Protein AF-A0A7D8YCZ2-F1 (afdb_monomer_lite)

pLDDT: mean 73.12, std 13.11, range [35.88, 87.19]

Structure (mmCIF, N/CA/C/O backbone):
data_AF-A0A7D8YCZ2-F1
#
_entry.id   AF-A0A7D8YCZ2-F1
#
loop_
_atom_site.group_PDB
_atom_site.id
_atom_site.type_symbol
_atom_site.label_atom_id
_atom_site.label_alt_id
_atom_site.label_comp_id
_atom_site.label_asym_id
_atom_site.label_entity_id
_atom_site.label_seq_id
_atom_site.pdbx_PDB_ins_code
_atom_site.Cartn_x
_atom_site.Cartn_y
_atom_site.Cartn_z
_atom_site.occupancy
_atom_site.B_iso_or_equiv
_atom_site.auth_seq_id
_atom_site.auth_comp_id
_atom_site.auth_asym_id
_atom_site.auth_atom_id
_atom_site.pdbx_PDB_model_num
ATOM 1 N N . MET A 1 1 ? 3.653 -13.726 -6.281 1.00 45.28 1 MET A N 1
ATOM 2 C CA . MET A 1 1 ? 3.819 -14.684 -5.167 1.00 45.28 1 MET A CA 1
ATOM 3 C C . MET A 1 1 ? 5.116 -14.510 -4.376 1.00 45.28 1 MET A C 1
ATOM 5 O O . MET A 1 1 ? 5.043 -14.581 -3.161 1.00 45.28 1 MET A O 1
ATOM 9 N N . LEU A 1 2 ? 6.278 -14.229 -4.989 1.00 42.72 2 LEU A N 1
ATOM 10 C CA . LEU A 1 2 ? 7.497 -13.877 -4.229 1.00 42.72 2 LEU A CA 1
ATOM 11 C C . LEU A 1 2 ? 7.339 -12.565 -3.439 1.00 42.72 2 LEU A C 1
ATOM 13 O O . LEU A 1 2 ? 7.618 -12.538 -2.249 1.00 42.72 2 LEU A O 1
ATOM 17 N N . ALA A 1 3 ? 6.794 -11.511 -4.054 1.00 43.94 3 ALA A N 1
ATOM 18 C CA . ALA A 1 3 ? 6.576 -10.228 -3.376 1.00 43.94 3 ALA A CA 1
ATOM 19 C C . ALA A 1 3 ? 5.683 -10.344 -2.121 1.00 43.94 3 ALA A C 1
ATOM 21 O O . ALA A 1 3 ? 6.002 -9.754 -1.094 1.00 43.94 3 ALA A O 1
ATOM 22 N N . ASP A 1 4 ? 4.622 -11.159 -2.163 1.00 43.12 4 ASP A N 1
ATOM 23 C CA . ASP A 1 4 ? 3.700 -11.350 -1.031 1.00 43.12 4 ASP A CA 1
ATOM 24 C C . ASP A 1 4 ? 4.372 -12.040 0.165 1.00 43.12 4 ASP A C 1
ATOM 26 O O . ASP A 1 4 ? 4.109 -11.703 1.321 1.00 43.12 4 ASP A O 1
ATOM 30 N N . VAL A 1 5 ? 5.249 -13.013 -0.109 1.00 45.53 5 VAL A N 1
ATOM 31 C CA . VAL A 1 5 ? 6.010 -13.734 0.921 1.00 45.53 5 VAL A CA 1
ATOM 32 C C . VAL A 1 5 ? 7.063 -12.820 1.534 1.00 45.53 5 VAL A C 1
ATOM 34 O O . VAL A 1 5 ? 7.173 -12.753 2.757 1.00 45.53 5 VAL A O 1
ATOM 37 N N . VAL A 1 6 ? 7.781 -12.056 0.711 1.00 50.16 6 VAL A N 1
ATOM 38 C CA . VAL A 1 6 ? 8.858 -11.213 1.227 1.00 50.16 6 VAL A CA 1
ATOM 39 C C . VAL A 1 6 ? 8.300 -9.988 1.972 1.00 50.16 6 VAL A C 1
ATOM 41 O O . VAL A 1 6 ? 8.772 -9.663 3.058 1.00 50.16 6 VAL A O 1
ATOM 44 N N . LEU A 1 7 ? 7.209 -9.365 1.510 1.00 50.91 7 LEU A N 1
ATOM 45 C CA . LEU A 1 7 ? 6.537 -8.306 2.281 1.00 50.91 7 LEU A CA 1
ATOM 46 C C . LEU A 1 7 ? 6.005 -8.825 3.629 1.00 50.91 7 LEU A C 1
ATOM 48 O O . LEU A 1 7 ? 6.093 -8.125 4.639 1.00 50.91 7 LEU A O 1
ATOM 52 N N . ARG A 1 8 ? 5.506 -10.069 3.680 1.00 55.16 8 ARG A N 1
ATOM 53 C CA . ARG A 1 8 ? 5.039 -10.703 4.923 1.00 55.16 8 ARG A CA 1
ATOM 54 C C . ARG A 1 8 ? 6.152 -10.837 5.965 1.00 55.16 8 ARG A C 1
ATOM 56 O O . ARG A 1 8 ? 5.877 -10.608 7.142 1.00 55.16 8 ARG A O 1
ATOM 63 N N . GLU A 1 9 ? 7.356 -11.228 5.564 1.00 49.34 9 GLU A N 1
ATOM 64 C CA . GLU A 1 9 ? 8.473 -11.464 6.489 1.00 49.34 9 GLU A CA 1
ATOM 65 C C . GLU A 1 9 ? 9.112 -10.165 6.980 1.00 49.34 9 GLU A C 1
ATOM 67 O O . GLU A 1 9 ? 9.350 -10.019 8.178 1.00 49.34 9 GLU A O 1
ATOM 72 N N . TRP A 1 10 ? 9.307 -9.188 6.093 1.00 53.28 10 TRP A N 1
ATOM 73 C CA . TRP A 1 10 ? 10.049 -7.971 6.428 1.00 53.28 10 TRP A CA 1
ATOM 74 C C . TRP A 1 10 ? 9.166 -6.853 6.991 1.00 53.28 10 TRP A C 1
ATOM 76 O O . TRP A 1 10 ? 9.611 -6.119 7.873 1.00 53.28 10 TRP A O 1
ATOM 86 N N . PHE A 1 11 ? 7.894 -6.754 6.572 1.00 57.16 11 PHE A N 1
ATOM 87 C CA . PHE A 1 11 ? 6.957 -5.804 7.183 1.00 57.16 11 PHE A CA 1
ATOM 88 C C . PHE A 1 11 ? 6.142 -6.384 8.358 1.00 57.16 11 PHE A C 1
ATOM 90 O O . PHE A 1 11 ? 5.402 -5.673 9.048 1.00 57.16 11 PHE A O 1
ATOM 97 N N . GLY A 1 12 ? 6.110 -7.711 8.531 1.00 54.25 12 GLY A N 1
ATOM 98 C CA . GLY A 1 12 ? 5.093 -8.351 9.380 1.00 54.25 12 GLY A CA 1
ATOM 99 C C . GLY A 1 12 ? 3.653 -7.938 9.017 1.00 54.25 12 GLY A C 1
ATOM 100 O O . GLY A 1 12 ? 2.731 -8.099 9.826 1.00 54.25 12 GLY A O 1
ATOM 101 N N . LEU A 1 13 ? 3.474 -7.356 7.825 1.00 59.22 13 LEU A N 1
ATOM 102 C CA . LEU A 1 13 ? 2.250 -6.786 7.306 1.00 59.22 13 LEU A CA 1
ATOM 103 C C . LEU A 1 13 ? 1.832 -7.691 6.163 1.00 59.22 13 LEU A C 1
ATOM 105 O O . LEU A 1 13 ? 2.353 -7.623 5.053 1.00 59.22 13 LEU A O 1
ATOM 109 N N . ARG A 1 14 ? 0.919 -8.610 6.468 1.00 58.41 14 ARG A N 1
ATOM 110 C CA . ARG A 1 14 ? 0.346 -9.473 5.446 1.00 58.41 14 ARG A CA 1
ATOM 111 C C . ARG A 1 14 ? -0.681 -8.659 4.676 1.00 58.41 14 ARG A C 1
ATOM 113 O O . ARG A 1 14 ? -1.822 -8.524 5.113 1.00 58.41 14 ARG A O 1
ATOM 120 N N . LEU A 1 15 ? -0.239 -8.111 3.554 1.00 60.12 15 LEU A N 1
ATOM 121 C CA . LEU A 1 15 ? -1.132 -7.632 2.517 1.00 60.12 15 LEU A CA 1
ATOM 122 C C . LEU A 1 15 ? -1.972 -8.832 2.018 1.00 60.12 15 LEU A C 1
ATOM 124 O O . LEU A 1 15 ? -1.406 -9.912 1.805 1.00 60.12 15 LEU A O 1
ATOM 128 N N . PRO A 1 16 ? -3.316 -8.738 1.955 1.00 59.03 16 PRO A N 1
ATOM 129 C CA . PRO A 1 16 ? -4.132 -9.777 1.323 1.00 59.03 16 PRO A CA 1
ATOM 130 C C . PRO A 1 16 ? -3.714 -9.994 -0.143 1.00 59.03 16 PRO A C 1
ATOM 132 O O . PRO A 1 16 ? -3.036 -9.156 -0.728 1.00 59.03 16 PRO A O 1
ATOM 135 N N . PRO A 1 17 ? -4.121 -11.103 -0.779 1.00 64.00 17 PRO A N 1
ATOM 136 C CA . PRO A 1 17 ? -3.980 -11.234 -2.224 1.00 64.00 17 PRO A CA 1
ATOM 137 C C . PRO A 1 17 ? -4.622 -10.023 -2.907 1.00 64.00 17 PRO A C 1
ATOM 139 O O . PRO A 1 17 ? -5.741 -9.654 -2.548 1.00 64.00 17 PRO A O 1
ATOM 142 N N . SER A 1 18 ? -3.921 -9.415 -3.865 1.00 66.25 18 SER A N 1
ATOM 143 C CA . SER A 1 18 ? -4.482 -8.330 -4.673 1.00 66.25 18 SER A CA 1
ATOM 144 C C . SER A 1 18 ? -5.767 -8.824 -5.340 1.00 66.25 18 SER A C 1
ATOM 146 O O . SER A 1 18 ? -5.731 -9.797 -6.095 1.00 66.25 18 SER A O 1
ATOM 148 N N . LYS A 1 19 ? -6.900 -8.184 -5.038 1.00 66.94 19 LYS A N 1
ATOM 149 C CA . LYS A 1 19 ? -8.203 -8.492 -5.639 1.00 66.94 19 LYS A CA 1
ATOM 150 C C . LYS A 1 19 ? -8.583 -7.362 -6.578 1.00 66.94 19 LYS A C 1
ATOM 152 O O . LYS A 1 19 ? -8.634 -6.214 -6.151 1.00 66.94 19 LYS A O 1
ATOM 157 N N . ILE A 1 20 ? -8.846 -7.689 -7.839 1.00 75.62 20 ILE A N 1
ATOM 158 C CA . ILE A 1 20 ? -9.466 -6.740 -8.760 1.00 75.62 20 ILE A CA 1
ATOM 159 C C . ILE A 1 20 ? -10.967 -6.755 -8.459 1.00 75.62 20 ILE A C 1
ATOM 161 O O . ILE A 1 20 ? -11.564 -7.827 -8.468 1.00 75.62 20 ILE A O 1
ATOM 165 N N . PRO A 1 21 ? -11.583 -5.609 -8.148 1.00 70.25 21 PRO A N 1
ATOM 166 C CA . PRO A 1 21 ? -12.945 -5.593 -7.622 1.00 70.25 21 PRO A CA 1
ATOM 167 C C . PRO A 1 21 ? -14.053 -5.912 -8.619 1.00 70.25 21 PRO A C 1
ATOM 169 O O . PRO A 1 21 ? -15.179 -6.164 -8.200 1.00 70.25 21 PRO A O 1
ATOM 172 N N . TRP A 1 22 ? -13.746 -5.883 -9.910 1.00 76.44 22 TRP A N 1
ATOM 173 C CA . TRP A 1 22 ? -14.744 -5.983 -10.970 1.00 76.44 22 TRP A CA 1
ATOM 174 C C . TRP A 1 22 ? -14.591 -7.247 -11.820 1.00 76.44 22 TRP A C 1
ATOM 176 O O . TRP A 1 22 ? -15.355 -7.418 -12.755 1.00 76.44 22 TRP A O 1
ATOM 186 N N . ASP A 1 23 ? -13.584 -8.094 -11.556 1.00 69.88 23 ASP A N 1
ATOM 187 C CA . ASP A 1 23 ? -13.129 -9.185 -12.447 1.00 69.88 23 ASP A CA 1
ATOM 188 C C . ASP A 1 23 ? -12.839 -8.750 -13.907 1.00 69.88 23 ASP A C 1
ATOM 190 O O . ASP A 1 23 ? -12.494 -9.561 -14.766 1.00 69.88 23 ASP A O 1
ATOM 194 N N . GLU A 1 24 ? -12.911 -7.447 -14.178 1.00 75.50 24 GLU A N 1
ATOM 195 C CA . GLU A 1 24 ? -12.620 -6.812 -15.452 1.00 75.50 24 GLU A CA 1
ATOM 196 C C . GLU A 1 24 ? -11.131 -6.446 -15.562 1.00 75.50 24 GLU A C 1
ATOM 198 O O . GLU A 1 24 ? -10.465 -6.173 -14.554 1.00 75.50 24 GLU A O 1
ATOM 203 N N . PRO A 1 25 ? -10.580 -6.385 -16.787 1.00 74.75 25 PRO A N 1
ATOM 204 C CA . PRO A 1 25 ? -9.226 -5.899 -17.002 1.00 74.75 25 PRO A CA 1
ATOM 205 C C . PRO A 1 25 ? -9.081 -4.443 -16.539 1.00 74.75 25 PRO A C 1
ATOM 207 O O . PRO A 1 25 ? -9.789 -3.554 -17.008 1.00 74.75 25 PRO A O 1
ATOM 210 N N . ILE A 1 26 ? -8.113 -4.173 -15.661 1.00 78.38 26 ILE A N 1
ATOM 211 C CA . ILE A 1 26 ? -7.713 -2.797 -15.346 1.00 78.38 26 ILE A CA 1
ATOM 212 C C . ILE A 1 26 ? -6.782 -2.311 -16.456 1.00 78.38 26 ILE A C 1
ATOM 214 O O . ILE A 1 26 ? -5.660 -2.802 -16.598 1.00 78.38 26 ILE A O 1
ATOM 218 N N . PHE A 1 27 ? -7.229 -1.314 -17.215 1.00 81.81 27 PHE A N 1
ATOM 219 C CA . PHE A 1 27 ? -6.387 -0.636 -18.194 1.00 81.81 27 PHE A CA 1
ATOM 220 C C . PHE A 1 27 ? -5.495 0.382 -17.487 1.00 81.81 27 PHE A C 1
ATOM 222 O O . PHE A 1 27 ? -5.967 1.392 -16.965 1.00 81.81 27 PHE A O 1
ATOM 229 N N . LEU A 1 28 ? -4.194 0.109 -17.472 1.00 79.38 28 LEU A N 1
ATOM 230 C CA . LEU A 1 28 ? -3.183 1.052 -17.013 1.00 79.38 28 LEU A CA 1
ATOM 231 C C . LEU A 1 28 ? -2.453 1.674 -18.206 1.00 79.38 28 LEU A C 1
ATOM 233 O O . LEU A 1 28 ? -2.293 1.012 -19.236 1.00 79.38 28 LEU A O 1
ATOM 237 N N . PRO A 1 29 ? -1.961 2.919 -18.073 1.00 87.19 29 PRO A N 1
ATOM 238 C CA . PRO A 1 29 ? -0.985 3.461 -19.005 1.00 87.19 29 PRO A CA 1
ATOM 239 C C . PRO A 1 29 ? 0.197 2.489 -19.197 1.00 87.19 29 PRO A C 1
ATOM 241 O O . PRO A 1 29 ? 0.605 1.857 -18.223 1.00 87.19 29 PRO A O 1
ATOM 244 N N . PRO A 1 30 ? 0.812 2.403 -20.393 1.00 84.12 30 PRO A N 1
ATOM 245 C CA . PRO A 1 30 ? 1.876 1.428 -20.683 1.00 84.12 30 PRO A CA 1
ATOM 246 C C . PRO A 1 30 ? 3.105 1.516 -19.768 1.00 84.12 30 PRO A C 1
ATOM 248 O O . PRO A 1 30 ? 3.850 0.550 -19.627 1.00 84.12 30 PRO A O 1
ATOM 251 N N . HIS A 1 31 ? 3.323 2.681 -19.157 1.00 85.06 31 HIS A N 1
ATOM 252 C CA . HIS A 1 31 ? 4.417 2.940 -18.228 1.00 85.06 31 HIS A CA 1
ATOM 253 C C . HIS A 1 31 ? 4.078 2.575 -16.778 1.00 85.06 31 HIS A C 1
ATOM 255 O O . HIS A 1 31 ? 4.944 2.665 -15.916 1.00 85.06 31 HIS A O 1
ATOM 261 N N . LEU A 1 32 ? 2.845 2.153 -16.483 1.00 81.88 32 LEU A N 1
ATOM 262 C CA . LEU A 1 32 ? 2.423 1.754 -15.147 1.00 81.88 32 LEU A CA 1
ATOM 263 C C . LEU A 1 32 ? 2.097 0.266 -15.097 1.00 81.88 32 LEU A C 1
ATOM 265 O O . LEU A 1 32 ? 1.369 -0.281 -15.921 1.00 81.88 32 LEU A O 1
ATOM 269 N N . ARG A 1 33 ? 2.580 -0.382 -14.042 1.00 80.12 33 ARG A N 1
ATOM 270 C CA . ARG A 1 33 ? 2.221 -1.747 -13.671 1.00 80.12 33 ARG A CA 1
ATOM 271 C C . ARG A 1 33 ? 1.431 -1.728 -12.374 1.00 80.12 33 ARG A C 1
ATOM 273 O O . ARG A 1 33 ? 1.883 -1.132 -11.399 1.00 80.12 33 ARG A O 1
ATOM 280 N N . LEU A 1 34 ? 0.303 -2.439 -12.319 1.00 78.50 34 LEU A N 1
ATOM 281 C CA . LEU A 1 34 ? -0.401 -2.663 -11.059 1.00 78.50 34 LEU A CA 1
ATOM 282 C C . LEU A 1 34 ? 0.441 -3.606 -10.202 1.00 78.50 34 LEU A C 1
ATOM 284 O O . LEU A 1 34 ? 0.700 -4.747 -10.585 1.00 78.50 34 LEU A O 1
ATOM 288 N N . VAL A 1 35 ? 0.869 -3.121 -9.045 1.00 76.81 35 VAL A N 1
ATOM 289 C CA . VAL A 1 35 ? 1.569 -3.936 -8.052 1.00 76.81 35 VAL A CA 1
ATOM 290 C C . VAL A 1 35 ? 0.554 -4.550 -7.108 1.00 76.81 35 VAL A C 1
ATOM 292 O O . VAL A 1 35 ? 0.682 -5.713 -6.729 1.00 76.81 35 VAL A O 1
ATOM 295 N N . TYR A 1 36 ? -0.445 -3.760 -6.713 1.00 77.19 36 TYR A N 1
ATOM 296 C CA . TYR A 1 36 ? -1.315 -4.137 -5.619 1.00 77.19 36 TYR A CA 1
ATOM 297 C C . TYR A 1 36 ? -2.643 -3.371 -5.614 1.00 77.19 36 TYR A C 1
ATOM 299 O O . TYR A 1 36 ? -2.674 -2.187 -5.941 1.00 77.19 36 TYR A O 1
ATOM 307 N N . CYS A 1 37 ? -3.728 -4.023 -5.194 1.00 81.12 37 CYS A N 1
ATOM 308 C CA . CYS A 1 37 ? -5.024 -3.402 -4.927 1.00 81.12 37 CYS A CA 1
ATOM 309 C C . CYS A 1 37 ? -5.443 -3.667 -3.475 1.00 81.12 37 CYS A C 1
ATOM 311 O O . CYS A 1 37 ? -5.518 -4.817 -3.037 1.00 81.12 37 CYS A O 1
ATOM 313 N N . LEU A 1 38 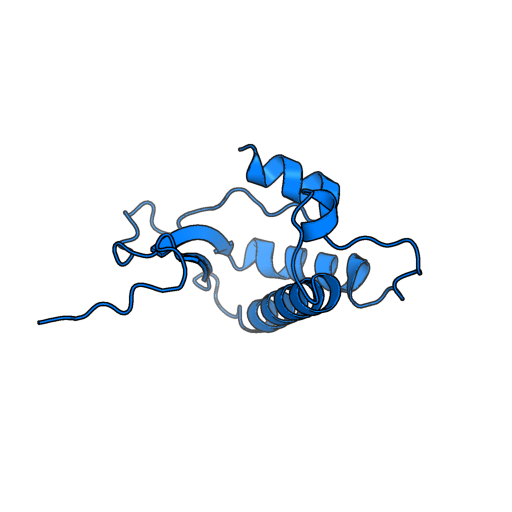? -5.705 -2.596 -2.725 1.00 80.50 38 LEU A N 1
ATOM 314 C CA . LEU A 1 38 ? -6.204 -2.647 -1.356 1.00 80.50 38 LEU A CA 1
ATOM 315 C C . LEU A 1 38 ? -7.681 -2.252 -1.335 1.00 80.50 38 LEU A C 1
ATOM 317 O O . LEU A 1 38 ? -8.020 -1.144 -1.739 1.00 80.50 38 LEU A O 1
ATOM 321 N N . ASP A 1 39 ? -8.537 -3.129 -0.818 1.00 82.25 39 ASP A N 1
ATOM 322 C CA . ASP A 1 39 ? -9.958 -2.846 -0.602 1.00 82.25 39 ASP A CA 1
ATOM 323 C C . ASP A 1 39 ? -10.247 -2.352 0.828 1.00 82.25 39 ASP A C 1
ATOM 325 O O . ASP A 1 39 ? -9.404 -2.423 1.733 1.00 82.25 39 ASP A O 1
ATOM 329 N N . ARG A 1 40 ? -11.480 -1.892 1.061 1.00 80.88 40 ARG A N 1
ATOM 330 C CA . ARG A 1 40 ? -11.942 -1.437 2.383 1.00 80.88 40 ARG A CA 1
ATOM 331 C C . ARG A 1 40 ? -11.800 -2.481 3.493 1.00 80.88 40 ARG A C 1
ATOM 333 O O . ARG A 1 40 ? -11.503 -2.110 4.634 1.00 80.88 40 ARG A O 1
ATOM 340 N N . SER A 1 41 ? -12.069 -3.753 3.206 1.00 77.75 41 SER A N 1
ATOM 341 C CA . SER A 1 41 ? -12.086 -4.815 4.219 1.00 77.75 41 SER A CA 1
ATOM 342 C C . SER A 1 41 ? -10.702 -5.013 4.838 1.00 77.75 41 SER A C 1
ATOM 344 O O . SER A 1 41 ? -10.580 -5.196 6.052 1.00 77.75 41 SER A O 1
ATOM 346 N N . TYR A 1 42 ? -9.656 -4.836 4.032 1.00 78.38 42 TYR A N 1
ATOM 347 C CA . TYR A 1 42 ? -8.274 -4.975 4.470 1.00 78.38 42 TYR A CA 1
ATOM 348 C C . TYR A 1 42 ? -7.585 -3.647 4.789 1.00 78.38 42 TYR A C 1
ATOM 350 O O . TYR A 1 42 ? -6.604 -3.649 5.534 1.00 78.38 42 TYR A O 1
ATOM 358 N N . ALA A 1 43 ? -8.108 -2.508 4.323 1.00 80.00 43 ALA A N 1
ATOM 359 C CA . ALA A 1 43 ? -7.571 -1.185 4.644 1.00 80.00 43 ALA A CA 1
ATOM 360 C C . ALA A 1 43 ? -7.490 -0.941 6.160 1.00 80.00 43 ALA A C 1
ATOM 362 O O . ALA A 1 43 ? -6.453 -0.514 6.669 1.00 80.00 43 ALA A O 1
ATOM 363 N N . ARG A 1 44 ? -8.537 -1.304 6.915 1.00 79.50 44 ARG A N 1
ATOM 364 C CA . ARG A 1 44 ? -8.543 -1.183 8.388 1.00 79.50 44 ARG A CA 1
ATOM 365 C C . ARG A 1 44 ? -7.489 -2.071 9.053 1.00 79.50 44 ARG A C 1
ATOM 367 O O . ARG A 1 44 ? -6.815 -1.640 9.985 1.00 79.50 44 ARG A O 1
ATOM 374 N N . GLN A 1 45 ? -7.320 -3.299 8.567 1.00 79.75 45 GLN A N 1
ATOM 375 C CA . GLN A 1 45 ? -6.324 -4.230 9.098 1.00 79.75 45 GLN A CA 1
ATOM 376 C C . GLN A 1 45 ? -4.892 -3.761 8.804 1.00 79.75 45 GLN A C 1
ATOM 378 O O . GLN A 1 45 ? -4.026 -3.823 9.688 1.00 79.75 45 GLN A O 1
ATOM 383 N N . ALA A 1 46 ? -4.647 -3.276 7.583 1.00 79.62 46 ALA A N 1
ATOM 384 C CA . ALA A 1 46 ? -3.380 -2.680 7.183 1.00 79.62 46 ALA A CA 1
ATOM 385 C C . ALA A 1 46 ? -3.070 -1.467 8.067 1.00 79.62 46 ALA A C 1
ATOM 387 O O . ALA A 1 46 ? -2.009 -1.426 8.684 1.00 79.62 46 ALA A O 1
ATOM 388 N N . ARG A 1 47 ? -4.039 -0.562 8.255 1.00 84.00 47 ARG A N 1
ATOM 389 C CA . ARG A 1 47 ? -3.942 0.601 9.149 1.00 84.00 47 ARG A CA 1
ATOM 390 C C . ARG A 1 47 ? -3.499 0.221 10.558 1.00 84.00 47 ARG A C 1
ATOM 392 O O . ARG A 1 47 ? -2.495 0.734 11.053 1.00 84.00 47 ARG A O 1
ATOM 399 N N . SER A 1 48 ? -4.233 -0.679 11.215 1.00 83.69 48 SER A N 1
ATOM 400 C CA . SER A 1 48 ? -3.920 -1.110 12.582 1.00 83.69 48 SER A CA 1
ATOM 401 C C . SER A 1 48 ? -2.537 -1.755 12.674 1.00 83.69 48 SER A C 1
ATOM 403 O O . SER A 1 48 ? -1.827 -1.561 13.661 1.00 83.69 48 SER A O 1
ATOM 405 N N . SER A 1 49 ? -2.130 -2.500 11.643 1.00 81.88 49 SER A N 1
ATOM 406 C CA . SER A 1 49 ? -0.812 -3.134 11.593 1.00 81.88 49 SER A CA 1
ATOM 407 C C . SER A 1 49 ? 0.314 -2.118 11.400 1.00 81.88 49 SER A C 1
ATOM 409 O O . SER A 1 49 ? 1.283 -2.183 12.155 1.00 81.88 49 SER A O 1
ATOM 411 N N . ILE A 1 50 ? 0.159 -1.157 10.479 1.00 84.12 50 ILE A N 1
ATOM 412 C CA . ILE A 1 50 ? 1.103 -0.046 10.275 1.00 84.12 50 ILE A CA 1
ATOM 413 C C . ILE A 1 50 ? 1.263 0.728 11.582 1.00 84.12 50 ILE A C 1
ATOM 415 O O . ILE A 1 50 ? 2.377 0.893 12.073 1.00 84.12 50 ILE A O 1
ATOM 419 N N . HIS A 1 51 ? 0.154 1.133 12.205 1.00 84.94 51 HIS A N 1
ATOM 420 C CA . HIS A 1 51 ? 0.209 1.893 13.447 1.00 84.94 51 HIS A CA 1
ATOM 421 C C . HIS A 1 51 ? 0.966 1.144 14.539 1.00 84.94 51 HIS A C 1
ATOM 423 O O . HIS A 1 51 ? 1.961 1.644 15.048 1.00 84.94 51 HIS A O 1
ATOM 429 N N . ARG A 1 52 ? 0.531 -0.082 14.854 1.00 84.12 52 ARG A N 1
ATOM 430 C CA . ARG A 1 52 ? 1.079 -0.873 15.962 1.00 84.12 52 ARG A CA 1
ATOM 431 C C . ARG A 1 52 ? 2.549 -1.249 15.768 1.00 84.12 52 ARG A C 1
ATOM 433 O O . ARG A 1 52 ? 3.292 -1.315 16.742 1.00 84.12 52 ARG A O 1
ATOM 440 N N . ARG A 1 53 ? 2.948 -1.590 14.540 1.00 77.19 53 ARG A N 1
ATOM 441 C CA . ARG A 1 53 ? 4.284 -2.145 14.267 1.00 77.19 53 ARG A CA 1
ATOM 442 C C . ARG A 1 53 ? 5.307 -1.075 13.888 1.00 77.19 53 ARG A C 1
ATOM 444 O O . ARG A 1 53 ? 6.478 -1.269 14.192 1.00 77.19 53 ARG A O 1
ATOM 451 N N . TYR A 1 54 ? 4.870 0.036 13.291 1.00 78.88 54 TYR A N 1
ATOM 452 C CA . TYR A 1 54 ? 5.764 1.033 12.689 1.00 78.88 54 TYR A CA 1
ATOM 453 C C . TYR A 1 54 ? 5.637 2.428 13.292 1.00 78.88 54 TYR A C 1
ATOM 455 O O . TYR A 1 54 ? 6.651 3.089 13.494 1.00 78.88 54 TYR A O 1
ATOM 463 N N . LEU A 1 55 ? 4.418 2.895 13.579 1.00 82.31 55 LEU A N 1
ATOM 464 C CA . LEU A 1 55 ? 4.212 4.285 14.009 1.00 82.31 55 LEU A CA 1
ATOM 465 C C . LEU A 1 55 ? 4.217 4.452 15.533 1.00 82.31 55 LEU A C 1
ATOM 467 O O . LEU A 1 55 ? 4.712 5.460 16.028 1.00 82.31 55 LEU A O 1
ATOM 471 N N . SER A 1 56 ? 3.696 3.477 16.284 1.00 82.62 56 SER A N 1
ATOM 472 C CA . SER A 1 56 ? 3.614 3.539 17.750 1.00 82.62 56 SER A CA 1
ATOM 473 C C . SER A 1 56 ? 4.891 3.088 18.460 1.00 82.62 56 SER A C 1
ATOM 475 O O . SER A 1 56 ? 5.046 3.326 19.655 1.00 82.62 56 SER A O 1
ATOM 477 N N . ARG A 1 57 ? 5.797 2.401 17.757 1.00 78.56 57 ARG A N 1
ATOM 478 C CA . ARG A 1 57 ? 7.072 1.926 18.305 1.00 78.56 57 ARG A CA 1
ATOM 479 C C . ARG A 1 57 ? 8.185 2.912 17.945 1.00 78.56 57 ARG A C 1
ATOM 481 O O . ARG A 1 57 ? 8.313 3.304 16.791 1.00 78.56 57 ARG A O 1
ATOM 488 N N . LYS A 1 58 ? 9.034 3.269 18.915 1.00 75.31 58 LYS A N 1
ATOM 489 C CA . LYS A 1 58 ? 10.305 3.951 18.621 1.00 75.31 58 LYS A CA 1
ATOM 490 C C . LYS A 1 58 ? 11.255 2.956 17.948 1.00 75.31 58 LYS A C 1
ATOM 492 O O . LYS A 1 58 ? 11.524 1.899 18.521 1.00 75.31 58 LYS A O 1
ATOM 497 N N . ARG A 1 59 ? 11.732 3.286 16.744 1.00 74.75 59 ARG A N 1
ATOM 498 C CA . ARG A 1 59 ? 12.766 2.505 16.049 1.00 74.75 59 ARG A CA 1
ATOM 499 C C . ARG A 1 59 ? 14.061 2.518 16.862 1.00 74.75 59 ARG A C 1
ATOM 501 O O . ARG A 1 59 ? 14.459 3.565 17.371 1.00 74.75 59 ARG A O 1
ATOM 508 N N . GLY A 1 60 ? 14.682 1.353 16.997 1.00 72.94 60 GLY A N 1
ATOM 509 C CA . GLY A 1 60 ? 16.014 1.195 17.571 1.00 72.94 60 GLY A CA 1
ATOM 510 C C . GLY A 1 60 ? 17.107 1.423 16.528 1.00 72.94 60 GLY A C 1
ATOM 511 O O . GLY A 1 60 ? 16.853 1.391 15.327 1.00 72.94 60 GLY A O 1
ATOM 512 N N . SER A 1 61 ? 18.345 1.604 16.985 1.00 72.81 61 SER A N 1
ATOM 513 C CA . SER A 1 61 ? 19.519 1.814 16.119 1.00 72.81 61 SER A CA 1
ATOM 514 C C . SER A 1 61 ? 19.868 0.620 15.220 1.00 72.81 61 SER A C 1
ATOM 516 O O . SER A 1 61 ? 20.603 0.783 14.254 1.00 72.81 61 SER A O 1
ATOM 518 N N . LEU 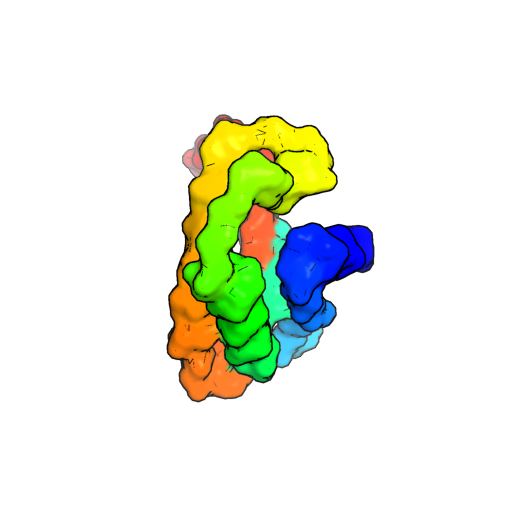A 1 62 ? 19.348 -0.573 15.526 1.00 76.25 62 LEU A N 1
ATOM 519 C CA . LEU A 1 62 ? 19.562 -1.807 14.760 1.00 76.25 62 LEU A CA 1
ATOM 520 C C . LEU A 1 62 ? 18.441 -2.097 13.747 1.00 76.25 62 LEU A C 1
ATOM 522 O O . LEU A 1 62 ? 18.542 -3.059 12.984 1.00 76.25 62 LEU A O 1
ATOM 526 N N . ASP A 1 63 ? 17.371 -1.297 13.739 1.00 77.31 63 ASP A N 1
ATOM 527 C CA . ASP A 1 63 ? 16.223 -1.524 12.863 1.00 77.31 63 ASP A CA 1
ATOM 528 C C . ASP A 1 63 ? 16.560 -1.074 11.431 1.00 77.31 63 ASP A C 1
ATOM 530 O O . ASP A 1 63 ? 16.648 0.120 11.134 1.00 77.31 63 ASP A O 1
ATOM 534 N N . LYS A 1 64 ? 16.729 -2.042 10.527 1.00 78.88 64 LYS A N 1
ATOM 535 C CA . LYS A 1 64 ? 16.956 -1.789 9.097 1.00 78.88 64 LYS A CA 1
ATOM 536 C C . LYS A 1 64 ? 15.669 -1.344 8.404 1.00 78.88 64 LYS A C 1
ATOM 538 O O . LYS A 1 64 ? 14.569 -1.688 8.839 1.00 78.88 64 LYS A O 1
ATOM 543 N N . SER A 1 65 ? 15.798 -0.584 7.316 1.00 80.06 65 SER A N 1
ATOM 544 C CA . SER A 1 65 ? 14.664 -0.361 6.418 1.00 80.06 65 SER A CA 1
ATOM 545 C C . SER A 1 65 ? 14.292 -1.645 5.668 1.00 80.06 65 SER A C 1
ATOM 547 O O . SER A 1 65 ? 15.094 -2.582 5.571 1.00 80.06 65 SER A O 1
ATOM 549 N N . ILE A 1 66 ? 13.103 -1.663 5.069 1.00 74.56 66 ILE A N 1
ATOM 550 C CA . ILE A 1 66 ? 12.734 -2.691 4.105 1.00 74.56 66 ILE A CA 1
ATOM 551 C C . ILE A 1 66 ? 13.731 -2.741 2.949 1.00 74.56 66 ILE A C 1
ATOM 553 O O . ILE A 1 66 ? 14.191 -3.823 2.607 1.00 74.56 66 ILE A O 1
ATOM 557 N N . PHE A 1 67 ? 14.098 -1.599 2.368 1.00 76.44 67 PHE A N 1
ATOM 558 C CA . PHE A 1 67 ? 14.990 -1.546 1.212 1.00 76.44 67 PHE A CA 1
ATOM 559 C C . PHE A 1 67 ? 16.326 -2.222 1.540 1.00 76.44 67 PHE A C 1
ATOM 561 O O . PHE A 1 67 ? 16.762 -3.120 0.821 1.00 76.44 67 PHE A O 1
ATOM 568 N N . SER A 1 68 ? 16.877 -1.908 2.714 1.00 79.12 68 SER A N 1
ATOM 569 C CA . SER A 1 68 ? 18.064 -2.554 3.270 1.00 79.12 68 SER A CA 1
ATOM 570 C C . SER A 1 68 ? 17.878 -4.064 3.491 1.00 79.12 68 SER A C 1
ATOM 572 O O . SER A 1 68 ? 18.809 -4.837 3.268 1.00 79.12 68 SER A O 1
ATOM 574 N N . GLY A 1 69 ? 16.689 -4.515 3.905 1.00 72.25 69 GLY A N 1
ATOM 575 C CA . GLY A 1 69 ? 16.348 -5.940 4.026 1.00 72.25 69 GLY A CA 1
ATOM 576 C C . GLY A 1 69 ? 16.372 -6.699 2.693 1.00 72.25 69 GLY A C 1
ATOM 577 O O . GLY A 1 69 ? 16.736 -7.871 2.658 1.00 72.25 69 GLY A O 1
ATOM 578 N N . PHE A 1 70 ? 16.073 -6.013 1.588 1.00 68.50 70 PHE A N 1
ATOM 579 C CA . PHE A 1 70 ? 16.191 -6.539 0.223 1.00 68.50 70 PHE A CA 1
ATOM 580 C C . PHE A 1 70 ? 17.583 -6.337 -0.399 1.00 68.50 70 PHE A C 1
ATOM 582 O O . PHE A 1 70 ? 17.776 -6.630 -1.578 1.00 68.50 70 PHE A O 1
ATOM 589 N N . GLY A 1 71 ? 18.556 -5.826 0.362 1.00 74.12 71 GLY A N 1
ATOM 590 C CA . GLY A 1 71 ? 19.886 -5.499 -0.156 1.00 74.12 71 GLY A CA 1
ATOM 591 C C . GLY A 1 71 ? 19.895 -4.309 -1.122 1.00 74.12 71 GLY A C 1
ATOM 592 O O . GLY A 1 71 ? 20.868 -4.123 -1.849 1.00 74.12 71 GLY A O 1
ATOM 593 N N . LEU A 1 72 ? 18.826 -3.508 -1.148 1.00 70.88 72 LEU A N 1
ATOM 594 C CA . LEU A 1 72 ? 18.745 -2.303 -1.962 1.00 70.88 72 LEU A CA 1
ATOM 595 C C . LEU A 1 72 ? 19.447 -1.156 -1.239 1.00 70.88 72 LEU A C 1
ATOM 597 O O . LEU A 1 72 ? 19.133 -0.842 -0.091 1.00 70.88 72 LEU A O 1
ATOM 601 N N . SER A 1 73 ? 20.378 -0.508 -1.936 1.00 80.62 73 SER A N 1
ATOM 602 C CA . SER A 1 73 ? 21.015 0.717 -1.463 1.00 80.62 73 SER A CA 1
ATOM 603 C C . SER A 1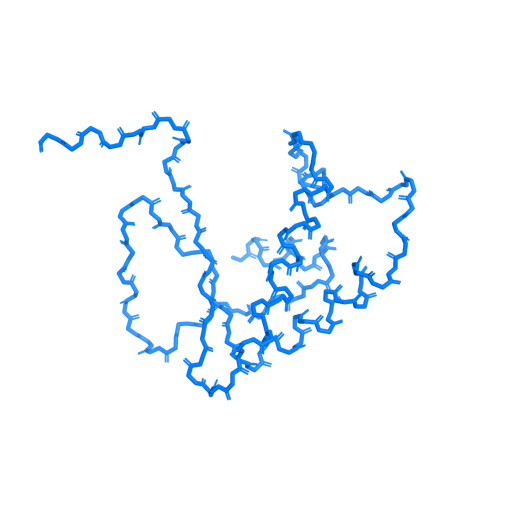 73 ? 20.203 1.910 -1.954 1.00 80.62 73 SER A C 1
ATOM 605 O O . SER A 1 73 ? 20.309 2.312 -3.111 1.00 80.62 73 SER A O 1
ATOM 607 N N . VAL A 1 74 ? 19.339 2.426 -1.082 1.00 79.94 74 VAL A N 1
ATOM 608 C CA . VAL A 1 74 ? 18.478 3.578 -1.362 1.00 79.94 74 VAL A CA 1
ATOM 609 C C . VAL A 1 74 ? 18.892 4.727 -0.432 1.00 79.94 74 VAL A C 1
ATOM 611 O O . VAL A 1 74 ? 19.004 4.505 0.775 1.00 79.94 74 VAL A O 1
ATOM 614 N N . PRO A 1 75 ? 19.144 5.942 -0.950 1.00 82.25 75 PRO A N 1
ATOM 615 C CA . PRO A 1 75 ? 19.349 7.118 -0.108 1.00 82.25 75 PRO A CA 1
ATOM 616 C C . PRO A 1 75 ? 18.117 7.386 0.765 1.00 82.25 75 PRO A C 1
ATOM 618 O O . PRO A 1 75 ? 16.993 7.292 0.280 1.00 82.25 75 PRO A O 1
ATOM 621 N N . ASP A 1 76 ? 18.322 7.706 2.044 1.00 84.56 76 ASP A N 1
ATOM 622 C CA . ASP A 1 76 ? 17.245 8.006 3.003 1.00 84.56 76 ASP A CA 1
ATOM 623 C C . ASP A 1 76 ? 16.160 6.912 3.110 1.00 84.56 76 ASP A C 1
ATOM 625 O O . ASP A 1 76 ? 14.985 7.183 3.372 1.00 84.56 76 ASP A O 1
ATOM 629 N N . ASP A 1 77 ? 16.555 5.649 2.935 1.00 83.06 77 ASP A N 1
ATOM 630 C CA . ASP A 1 77 ? 15.671 4.482 2.871 1.00 83.06 77 ASP A CA 1
ATOM 631 C C . ASP A 1 77 ? 14.670 4.370 4.039 1.00 83.06 77 ASP A C 1
ATOM 633 O O . ASP A 1 77 ? 13.498 4.048 3.837 1.00 83.06 77 ASP A O 1
ATOM 637 N N . ILE A 1 78 ? 15.098 4.676 5.265 1.00 83.50 78 ILE A N 1
ATOM 638 C CA . ILE A 1 78 ? 14.245 4.691 6.460 1.00 83.50 78 ILE A CA 1
ATOM 639 C C . ILE A 1 78 ? 13.163 5.771 6.359 1.00 83.50 78 ILE A C 1
ATOM 641 O O . ILE A 1 78 ? 12.011 5.527 6.731 1.00 83.50 78 ILE A O 1
ATOM 645 N N . GLN A 1 79 ? 13.526 6.966 5.890 1.00 84.06 79 GLN A N 1
ATOM 646 C CA . GLN A 1 79 ? 12.597 8.084 5.768 1.00 84.06 79 GLN A CA 1
ATOM 647 C C . GLN A 1 79 ? 11.576 7.805 4.662 1.00 84.06 79 GLN A C 1
ATOM 649 O O . GLN A 1 79 ? 10.376 7.926 4.900 1.00 84.06 79 GLN A O 1
ATOM 654 N N . LEU A 1 80 ? 12.033 7.310 3.508 1.00 79.56 80 LEU A N 1
ATOM 655 C CA . LEU A 1 80 ? 11.164 6.899 2.404 1.00 79.56 80 LEU A CA 1
ATOM 656 C C . LEU A 1 80 ? 10.196 5.781 2.808 1.00 79.56 80 LEU A C 1
ATOM 658 O O . LEU A 1 80 ? 9.008 5.840 2.482 1.00 79.56 80 LEU A O 1
ATOM 662 N N . GLU A 1 81 ? 10.666 4.781 3.560 1.00 83.56 81 GLU A N 1
ATOM 663 C CA . GLU A 1 81 ? 9.795 3.732 4.097 1.00 83.56 81 GLU A CA 1
ATOM 664 C C . GLU A 1 81 ? 8.720 4.335 5.009 1.00 83.56 81 GLU A C 1
ATOM 666 O O . GLU A 1 81 ? 7.532 4.033 4.866 1.00 83.56 81 GLU A O 1
ATOM 671 N N . ARG A 1 82 ? 9.122 5.208 5.941 1.00 84.38 82 ARG A N 1
ATOM 672 C CA . ARG A 1 82 ? 8.202 5.866 6.873 1.00 84.38 82 ARG A CA 1
ATOM 673 C C . ARG A 1 82 ? 7.151 6.690 6.134 1.00 84.38 82 ARG A C 1
ATOM 675 O O . ARG A 1 82 ? 5.974 6.609 6.488 1.00 84.38 82 ARG A O 1
ATOM 682 N N . ASP A 1 83 ? 7.552 7.450 5.122 1.00 83.44 83 ASP A N 1
ATOM 683 C CA . ASP A 1 83 ? 6.648 8.294 4.344 1.00 83.44 83 ASP A CA 1
ATOM 684 C C . ASP A 1 83 ? 5.657 7.462 3.530 1.00 83.44 83 ASP A C 1
ATOM 686 O O . ASP A 1 83 ? 4.456 7.750 3.551 1.00 83.44 83 ASP A O 1
ATOM 690 N N . GLY A 1 84 ? 6.116 6.369 2.913 1.00 82.31 84 GLY A N 1
ATOM 691 C CA . GLY A 1 84 ? 5.245 5.405 2.241 1.00 82.31 84 GLY A CA 1
ATOM 692 C C . GLY A 1 84 ? 4.223 4.777 3.194 1.00 82.31 84 GLY A C 1
ATOM 693 O O . GLY A 1 84 ? 3.027 4.727 2.895 1.00 82.31 84 GLY A O 1
ATOM 694 N N . LEU A 1 85 ? 4.656 4.363 4.389 1.00 82.69 85 LEU A N 1
ATOM 695 C CA . LEU A 1 85 ? 3.768 3.806 5.414 1.00 82.69 85 LEU A CA 1
ATOM 696 C C . LEU A 1 85 ? 2.758 4.838 5.937 1.00 82.69 85 LEU A C 1
ATOM 698 O O . LEU A 1 85 ? 1.587 4.503 6.124 1.00 82.69 85 LEU A O 1
ATOM 702 N N . LEU A 1 86 ? 3.173 6.090 6.150 1.00 85.00 86 LEU A N 1
ATOM 703 C 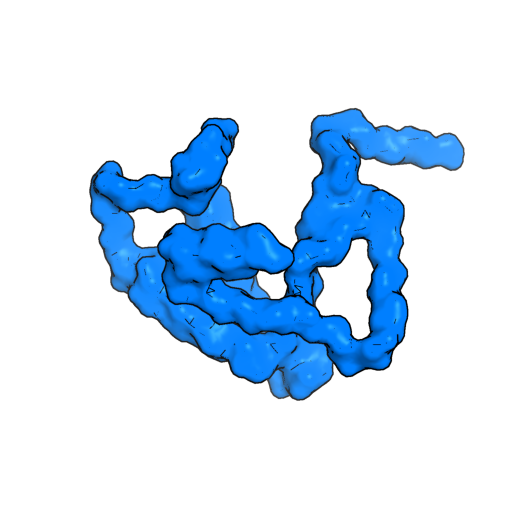CA . LEU A 1 86 ? 2.281 7.182 6.555 1.00 85.00 86 LEU A CA 1
ATOM 704 C C . LEU A 1 86 ? 1.277 7.540 5.460 1.00 85.00 86 LEU A C 1
ATOM 706 O O . LEU A 1 86 ? 0.116 7.822 5.759 1.00 85.00 86 LEU A O 1
ATOM 710 N N . PHE A 1 87 ? 1.699 7.527 4.195 1.00 84.19 87 PHE A N 1
ATOM 711 C CA . PHE A 1 87 ? 0.799 7.698 3.062 1.00 84.19 87 PHE A CA 1
ATOM 712 C C . PHE A 1 87 ? -0.270 6.604 3.055 1.00 84.19 87 PHE A C 1
ATOM 714 O O . PHE A 1 87 ? -1.454 6.928 3.110 1.00 84.19 87 PHE A O 1
ATOM 721 N N . LEU A 1 88 ? 0.123 5.326 3.098 1.00 80.12 88 LEU A N 1
ATOM 722 C CA . LEU A 1 88 ? -0.817 4.200 3.145 1.00 80.12 88 LEU A CA 1
ATOM 723 C C . LEU A 1 88 ? -1.752 4.274 4.359 1.00 80.12 88 LEU A C 1
ATOM 725 O O . LEU A 1 88 ? -2.956 4.045 4.233 1.00 80.12 88 LEU A O 1
ATOM 729 N N . PHE A 1 89 ? -1.218 4.639 5.528 1.00 83.69 89 PHE A N 1
ATOM 730 C CA . PHE A 1 89 ? -2.007 4.828 6.741 1.00 83.69 89 PHE A CA 1
ATOM 731 C C . PHE A 1 89 ? -3.083 5.904 6.556 1.00 83.69 89 PHE A C 1
ATOM 733 O O . PHE A 1 89 ? -4.244 5.649 6.865 1.00 83.69 89 PHE A O 1
ATOM 740 N N . ARG A 1 90 ? -2.735 7.071 6.002 1.00 84.69 90 ARG A N 1
ATOM 741 C CA . ARG A 1 90 ? -3.697 8.153 5.731 1.00 84.69 90 ARG A CA 1
ATOM 742 C C . ARG A 1 90 ? -4.723 7.759 4.675 1.00 84.69 90 ARG A C 1
ATOM 744 O O . ARG A 1 90 ? -5.915 7.930 4.899 1.00 84.69 90 ARG A O 1
ATOM 751 N N . GLN A 1 91 ? -4.287 7.157 3.566 1.00 82.56 91 GLN A N 1
ATOM 752 C CA . GLN A 1 91 ? -5.207 6.705 2.518 1.00 82.56 91 GLN A CA 1
ATOM 753 C C . GLN A 1 91 ? -6.232 5.706 3.058 1.00 82.56 91 GLN A C 1
ATOM 755 O O . GLN A 1 91 ? -7.410 5.803 2.732 1.00 82.56 91 GLN A O 1
ATOM 760 N N . SER A 1 92 ? -5.825 4.816 3.969 1.00 80.44 92 SER A N 1
ATOM 761 C CA . SER A 1 92 ? -6.743 3.872 4.613 1.00 80.44 92 SER A CA 1
ATOM 762 C C . SER A 1 92 ? -7.864 4.533 5.437 1.00 80.44 92 SER A C 1
ATOM 764 O O . SER A 1 92 ? -8.892 3.900 5.677 1.00 80.44 92 SER A O 1
ATOM 766 N N . GLU A 1 93 ? -7.709 5.794 5.863 1.00 81.31 93 GLU A N 1
ATOM 767 C CA . GLU A 1 93 ? -8.752 6.542 6.584 1.00 81.31 93 GLU A CA 1
ATOM 768 C C . GLU A 1 93 ? -9.882 7.020 5.667 1.00 81.31 93 GLU A C 1
ATOM 770 O O . GLU A 1 93 ? -10.998 7.258 6.131 1.00 81.31 93 GLU A O 1
ATOM 775 N N . HIS A 1 94 ? -9.609 7.141 4.368 1.00 83.00 94 HIS A N 1
ATOM 776 C CA . HIS A 1 94 ? -10.566 7.653 3.393 1.00 83.00 94 HIS A CA 1
ATOM 777 C C . HIS A 1 94 ? -11.538 6.586 2.868 1.00 83.00 94 HIS A C 1
ATOM 779 O O . HIS A 1 94 ? -12.499 6.944 2.194 1.00 83.00 94 HIS A O 1
ATOM 785 N N . PHE A 1 95 ? -11.363 5.311 3.238 1.00 83.62 95 PHE A N 1
ATOM 786 C CA . PHE A 1 95 ? -12.257 4.211 2.858 1.00 83.62 95 PHE A CA 1
ATOM 787 C C . PHE A 1 95 ? -13.577 4.269 3.651 1.00 83.62 95 PHE A C 1
ATOM 789 O O . PHE A 1 95 ? -13.685 3.768 4.778 1.00 83.62 95 PHE A O 1
ATOM 796 N N . ARG A 1 96 ? -14.601 4.877 3.053 1.00 80.25 96 ARG A N 1
ATOM 797 C CA . ARG A 1 96 ? -15.957 5.078 3.587 1.00 80.25 96 ARG A CA 1
ATOM 798 C C . ARG A 1 96 ? -16.977 4.114 2.976 1.00 80.25 96 ARG A C 1
ATOM 800 O O . ARG A 1 96 ? -17.899 3.691 3.676 1.00 80.25 96 ARG A O 1
ATOM 807 N N . SER A 1 97 ? -16.797 3.719 1.718 1.00 79.44 97 SER A N 1
ATOM 808 C CA . SER A 1 97 ? -17.686 2.829 0.965 1.00 79.44 97 SER A CA 1
ATOM 809 C C . SER A 1 97 ? -17.090 1.434 0.774 1.00 79.44 97 SER A C 1
ATOM 811 O O . SER A 1 97 ? -15.879 1.239 0.789 1.00 79.44 97 SER A O 1
ATOM 813 N N . ALA A 1 98 ? -17.949 0.423 0.603 1.00 75.75 98 ALA A N 1
ATOM 814 C CA . ALA A 1 98 ? -17.518 -0.923 0.204 1.00 75.75 98 ALA A CA 1
ATOM 815 C C . ALA A 1 98 ? -16.848 -0.945 -1.184 1.00 75.75 98 ALA A C 1
ATOM 817 O O . ALA A 1 98 ? -16.094 -1.866 -1.471 1.00 75.75 98 ALA A O 1
ATOM 818 N N . SER A 1 99 ? -17.096 0.085 -1.995 1.00 79.81 99 SER A N 1
ATOM 819 C CA . SER A 1 99 ? -16.522 0.291 -3.325 1.00 79.81 99 SER A CA 1
ATOM 820 C C . SER A 1 99 ? -15.200 1.067 -3.328 1.00 79.81 99 SER A C 1
ATOM 822 O O . SER A 1 99 ? -14.744 1.457 -4.399 1.00 79.81 99 SER A O 1
ATOM 824 N N . ASP A 1 100 ? -14.615 1.359 -2.163 1.00 82.56 100 ASP A N 1
ATOM 825 C CA . ASP A 1 100 ? -13.359 2.106 -2.099 1.00 82.56 100 ASP A CA 1
ATOM 826 C C . ASP A 1 100 ? -12.165 1.165 -2.267 1.00 82.56 100 ASP A C 1
ATOM 828 O O . ASP A 1 100 ? -12.039 0.157 -1.557 1.00 82.56 100 ASP A O 1
ATOM 832 N N . TYR A 1 101 ? -11.272 1.540 -3.183 1.00 81.94 101 TYR A N 1
ATOM 833 C CA . TYR A 1 101 ? -10.060 0.803 -3.522 1.00 81.94 101 TYR A CA 1
ATOM 834 C C . TYR A 1 101 ? -8.870 1.753 -3.639 1.00 81.94 101 TYR A C 1
ATOM 836 O O . TYR A 1 101 ? -8.992 2.865 -4.150 1.00 81.94 101 TYR A O 1
ATOM 844 N N . LEU A 1 102 ? -7.701 1.287 -3.205 1.00 82.62 102 LEU A N 1
ATOM 845 C CA . LEU A 1 102 ? -6.419 1.941 -3.445 1.00 82.62 102 LEU A CA 1
ATOM 846 C C . LEU A 1 102 ? -5.571 1.042 -4.338 1.00 82.62 102 LEU A C 1
ATOM 848 O O . LEU A 1 102 ? -5.219 -0.076 -3.957 1.00 82.62 102 LEU A O 1
ATOM 852 N N . PHE A 1 103 ? -5.214 1.557 -5.507 1.00 81.56 103 PHE A N 1
ATOM 853 C CA . PHE A 1 103 ? -4.290 0.902 -6.421 1.00 81.56 103 PHE A CA 1
ATOM 854 C C . PHE A 1 103 ? -2.875 1.424 -6.177 1.00 81.56 103 PHE A C 1
ATOM 856 O O . PHE A 1 103 ? -2.639 2.629 -6.159 1.00 81.56 103 PHE A O 1
ATOM 863 N N . ILE A 1 104 ? -1.932 0.507 -5.987 1.00 78.31 104 ILE A N 1
ATOM 864 C CA . ILE A 1 104 ? -0.504 0.800 -5.908 1.00 78.31 104 ILE A CA 1
ATOM 865 C C . ILE A 1 104 ? 0.104 0.380 -7.237 1.00 78.31 104 ILE A C 1
ATOM 867 O O . ILE A 1 104 ? 0.069 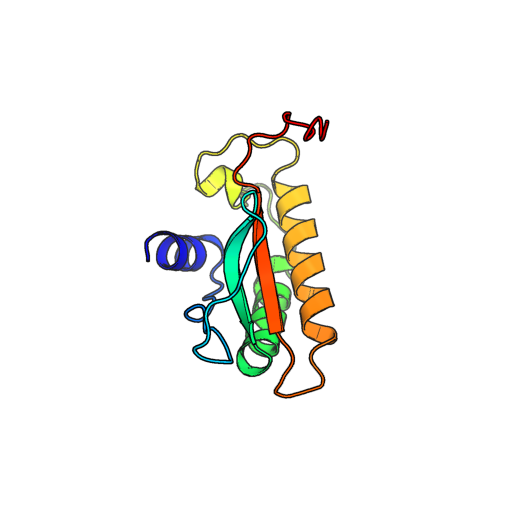-0.798 -7.609 1.00 78.31 104 ILE A O 1
ATOM 871 N N . THR A 1 105 ? 0.658 1.351 -7.949 1.00 80.06 105 THR A N 1
ATOM 872 C CA . THR A 1 105 ? 1.287 1.154 -9.252 1.00 80.06 105 THR A CA 1
ATOM 873 C C . THR A 1 105 ? 2.790 1.384 -9.175 1.00 80.06 105 THR A C 1
ATOM 875 O O . THR A 1 105 ? 3.267 2.160 -8.353 1.00 80.06 105 THR A O 1
ATOM 878 N N . GLN A 1 106 ? 3.533 0.730 -10.060 1.00 78.19 106 GLN A N 1
ATOM 879 C CA . GLN A 1 106 ? 4.964 0.924 -10.262 1.00 78.19 106 GLN A CA 1
ATOM 880 C C . GLN A 1 106 ? 5.196 1.506 -11.655 1.00 78.19 106 GLN A C 1
ATOM 882 O O . GLN A 1 106 ? 4.645 0.982 -12.624 1.00 78.19 106 GLN A O 1
ATOM 887 N N . ASN A 1 107 ? 6.028 2.545 -11.754 1.00 79.06 107 ASN A N 1
ATOM 888 C CA . ASN A 1 107 ? 6.543 2.999 -13.041 1.00 79.06 107 ASN A CA 1
ATOM 889 C C . ASN A 1 107 ? 7.534 1.954 -13.579 1.00 79.06 107 ASN A C 1
ATOM 891 O O . ASN A 1 107 ? 8.462 1.565 -12.871 1.00 79.06 107 ASN A O 1
ATOM 895 N N . VAL A 1 108 ? 7.296 1.445 -14.789 1.00 82.19 108 VAL A N 1
ATOM 896 C CA . VAL A 1 108 ? 8.173 0.450 -15.435 1.00 82.19 108 VAL A CA 1
ATOM 897 C C . VAL A 1 108 ? 9.219 1.085 -16.342 1.00 82.19 108 VAL A C 1
ATOM 899 O O . VAL A 1 108 ? 10.139 0.397 -16.780 1.00 82.19 108 VAL A O 1
ATOM 902 N N . TYR A 1 109 ? 9.106 2.382 -16.621 1.00 81.75 109 TYR A N 1
ATOM 903 C CA . TYR A 1 109 ? 10.188 3.126 -17.246 1.00 81.75 109 TYR A CA 1
ATOM 904 C C . TYR A 1 109 ? 11.177 3.534 -16.160 1.00 81.75 109 TYR A C 1
ATOM 906 O O . TYR A 1 109 ? 10.779 4.011 -15.099 1.00 81.75 109 TYR A O 1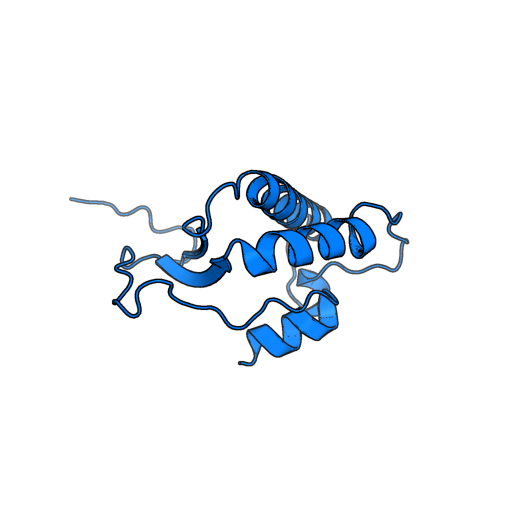
ATOM 914 N N . ALA A 1 110 ? 12.468 3.306 -16.411 1.00 59.47 110 ALA A N 1
ATOM 915 C CA . ALA A 1 110 ? 13.514 3.844 -15.555 1.00 59.47 110 ALA A CA 1
ATOM 916 C C . ALA A 1 110 ? 13.379 5.372 -15.552 1.00 59.47 110 ALA A C 1
ATOM 918 O O . ALA A 1 110 ? 13.219 5.965 -16.624 1.00 59.47 110 ALA A O 1
ATOM 919 N N . ASP A 1 111 ? 13.398 5.981 -14.366 1.00 54.41 111 ASP A N 1
ATOM 920 C CA . ASP A 1 111 ? 13.332 7.432 -14.204 1.00 54.41 111 ASP A CA 1
ATOM 921 C C . ASP A 1 111 ? 14.333 8.095 -15.170 1.00 54.41 111 ASP A C 1
ATOM 923 O O . ASP A 1 111 ? 15.542 7.886 -15.060 1.00 54.41 111 ASP A O 1
ATOM 927 N N . GLY A 1 112 ? 13.825 8.816 -16.178 1.00 48.03 112 GLY A N 1
ATOM 928 C CA . GLY A 1 112 ? 14.657 9.455 -17.206 1.00 48.03 112 GLY A CA 1
ATOM 929 C C . GLY A 1 112 ? 14.091 9.497 -18.628 1.00 48.03 112 GLY A C 1
ATOM 930 O O . GLY A 1 112 ? 14.579 10.287 -19.429 1.00 48.03 112 GLY A O 1
ATOM 931 N N . TYR A 1 113 ? 13.052 8.728 -18.963 1.00 45.09 113 TYR A N 1
ATOM 932 C CA . TYR A 1 113 ? 12.321 8.948 -20.217 1.00 45.09 113 TYR A CA 1
ATOM 933 C C . TYR A 1 113 ? 11.093 9.814 -19.955 1.00 45.09 113 TYR A C 1
ATOM 935 O O . TYR A 1 113 ? 9.970 9.323 -19.827 1.00 45.09 113 TYR A O 1
ATOM 943 N N . GLU A 1 114 ? 11.322 11.129 -19.889 1.00 43.75 114 GLU A N 1
ATOM 944 C CA . GLU A 1 114 ? 10.298 12.081 -20.305 1.00 43.75 114 GLU A CA 1
ATOM 945 C C . GLU A 1 114 ? 9.802 11.626 -21.678 1.00 43.75 114 GLU A C 1
ATOM 947 O O . GLU A 1 114 ? 10.557 11.559 -22.652 1.00 43.75 114 GLU A O 1
ATOM 952 N N . LEU A 1 115 ? 8.528 11.248 -21.740 1.00 45.59 115 LEU A N 1
ATOM 953 C CA . LEU A 1 115 ? 7.819 11.065 -22.991 1.00 45.59 115 LEU A CA 1
ATOM 954 C C . LEU A 1 115 ? 7.900 12.395 -23.744 1.00 45.59 115 LEU A C 1
ATOM 956 O O . LEU A 1 115 ? 7.091 13.294 -23.534 1.00 45.59 115 LEU A O 1
ATOM 960 N N . SER A 1 116 ? 8.887 12.503 -24.632 1.00 44.03 116 SER A N 1
ATOM 961 C CA . SER A 1 116 ? 8.849 13.416 -25.766 1.00 44.03 116 SER A CA 1
ATOM 962 C C . SER A 1 116 ? 7.693 12.956 -26.651 1.00 44.03 116 SER A C 1
ATOM 964 O O . SER A 1 116 ? 7.875 12.222 -27.622 1.00 44.03 116 SER A O 1
ATOM 966 N N . LEU A 1 117 ? 6.473 13.299 -26.245 1.00 41.38 117 LEU A N 1
ATOM 967 C CA . LEU A 1 117 ? 5.301 13.207 -27.094 1.00 41.38 117 LEU A CA 1
ATOM 968 C C . LEU A 1 117 ? 5.498 14.254 -28.191 1.00 41.38 117 LEU A C 1
ATOM 970 O O . LEU A 1 117 ? 5.464 15.455 -27.928 1.00 41.38 117 LEU A O 1
ATOM 974 N N . LYS A 1 118 ? 5.822 13.749 -29.383 1.00 35.88 118 LYS A N 1
ATOM 975 C CA . LYS A 1 118 ? 5.767 14.480 -30.650 1.00 35.88 118 LYS A CA 1
ATOM 976 C C . LYS A 1 118 ? 4.381 15.063 -30.889 1.00 35.88 118 LYS A C 1
ATOM 978 O O . LYS A 1 118 ? 3.397 14.379 -30.525 1.00 35.88 118 LYS A O 1
#

Secondary structure (DSSP, 8-state):
-HHHHHHHHHSS--PPPP--TTSS-----TTEEEEEEEEHHHHHHHHHHHIIIIISSPPPTT---HHHHTT---TTHHHHHHHHHHHHHHHHHT--STT-EEEEEEE-S-TT------

Foldseek 3Di:
DVVQVLCCVLLVQRDDPADDPPPDDDDDDPQKDFPGKDFLVCLVVLLVSLCVRPVVDDDDPPRDASCVVVVHDDVVRVVVSNVVSVVSNVLSVPRPDRPDMDTDIDGPDDPPDPPPPD

Sequence (118 aa):
MLADVVLREWFGLRLPPSKIPWDEPIFLPPHLRLVYCLDRSYARQARSSIHRRYLSRKRGSLDKSIFSGFGLSVPDDIQLERDGLLFLFRQSEHFRSASDYLFITQNVYADGYELSLK

Radius of gyration: 15.99 Å; chains: 1; bounding box: 39×29×49 Å